Protein AF-A0A0E3PKQ1-F1 (afdb_monomer)

pLDDT: mean 83.96, std 10.12, range [45.28, 95.75]

Mean predicted aligned error: 13.72 Å

Structure (mmCIF, N/CA/C/O backbone):
data_AF-A0A0E3PKQ1-F1
#
_entry.id   AF-A0A0E3PKQ1-F1
#
loop_
_atom_site.group_PDB
_atom_site.id
_atom_site.type_symbol
_atom_site.label_atom_id
_atom_site.label_alt_id
_atom_site.label_comp_id
_atom_site.label_asym_id
_atom_site.label_entity_id
_atom_site.label_seq_id
_atom_site.pdbx_PDB_ins_code
_atom_site.Cartn_x
_atom_site.Cartn_y
_atom_site.Cartn_z
_atom_site.occupancy
_atom_site.B_iso_or_equiv
_atom_site.auth_seq_id
_atom_site.auth_comp_id
_atom_site.auth_asym_id
_atom_site.auth_atom_id
_atom_site.pdbx_PDB_model_num
ATOM 1 N N . MET A 1 1 ? 8.789 20.277 4.756 1.00 60.75 1 MET A N 1
ATOM 2 C CA . MET A 1 1 ? 9.856 19.296 4.440 1.00 60.75 1 MET A CA 1
ATOM 3 C C . MET A 1 1 ? 9.330 18.037 3.743 1.00 60.75 1 MET A C 1
ATOM 5 O O . MET A 1 1 ? 9.977 17.603 2.803 1.00 60.75 1 MET A O 1
ATOM 9 N N . GLY A 1 2 ? 8.178 17.472 4.137 1.00 78.81 2 GLY A N 1
ATOM 10 C CA . GLY A 1 2 ? 7.641 16.242 3.523 1.00 78.81 2 GLY A CA 1
ATOM 11 C C . GLY A 1 2 ? 7.350 16.327 2.016 1.00 78.81 2 GLY A C 1
ATOM 12 O O . GLY A 1 2 ? 7.741 15.433 1.276 1.00 78.81 2 GLY A O 1
ATOM 13 N N . GLU A 1 3 ? 6.752 17.421 1.538 1.00 80.38 3 GLU A N 1
ATOM 14 C CA . GLU A 1 3 ? 6.430 17.592 0.107 1.00 80.38 3 GLU A CA 1
ATOM 15 C C . GLU A 1 3 ? 7.681 17.660 -0.783 1.00 80.38 3 GLU A C 1
ATOM 17 O O . GLU A 1 3 ? 7.747 17.007 -1.821 1.00 80.38 3 GLU A O 1
ATOM 22 N N . ALA A 1 4 ? 8.716 18.386 -0.350 1.00 86.75 4 ALA A N 1
ATOM 23 C CA . ALA A 1 4 ? 9.988 18.455 -1.070 1.00 86.75 4 ALA A CA 1
ATOM 24 C C . ALA A 1 4 ? 10.700 17.091 -1.111 1.00 86.75 4 ALA A C 1
ATOM 26 O O . ALA A 1 4 ? 11.238 16.708 -2.148 1.00 86.75 4 ALA A O 1
ATOM 27 N N . MET A 1 5 ? 10.660 16.328 -0.011 1.00 90.50 5 MET A N 1
ATOM 28 C CA . MET A 1 5 ? 11.196 14.962 0.023 1.00 90.50 5 MET A CA 1
ATOM 29 C C . MET A 1 5 ? 10.429 14.020 -0.910 1.00 90.50 5 MET A C 1
ATOM 31 O O . MET A 1 5 ? 11.041 13.188 -1.577 1.00 90.50 5 MET A O 1
ATOM 35 N N . PHE A 1 6 ? 9.107 14.169 -1.000 1.00 89.62 6 PHE A N 1
ATOM 36 C CA . PHE A 1 6 ? 8.280 13.393 -1.919 1.00 89.62 6 PHE A CA 1
ATOM 37 C C . PHE A 1 6 ? 8.610 13.700 -3.386 1.00 89.62 6 PHE A C 1
ATOM 39 O O . PHE A 1 6 ? 8.854 12.780 -4.166 1.00 89.62 6 PHE A O 1
ATOM 46 N N . LEU A 1 7 ? 8.710 14.981 -3.752 1.00 90.25 7 LEU A N 1
ATOM 4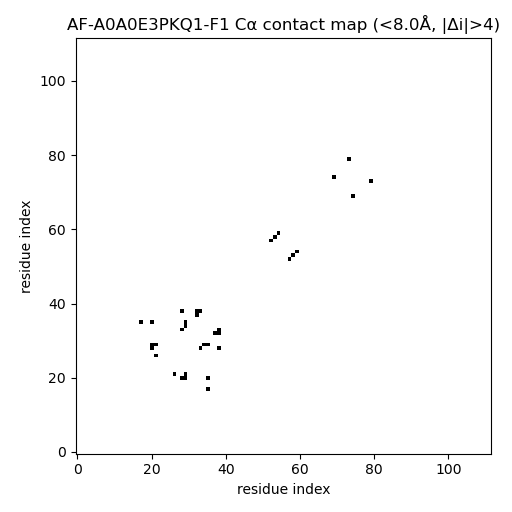7 C CA . LEU A 1 7 ? 9.114 15.391 -5.101 1.00 90.25 7 LEU A CA 1
ATOM 48 C C . LEU A 1 7 ? 10.516 14.881 -5.453 1.00 90.25 7 LEU A C 1
ATOM 50 O O . LEU A 1 7 ? 10.722 14.371 -6.553 1.00 90.25 7 LEU A O 1
ATOM 54 N N . PHE A 1 8 ? 11.461 14.955 -4.512 1.00 92.81 8 PHE A N 1
ATOM 55 C CA . PHE A 1 8 ? 12.806 14.410 -4.695 1.00 92.81 8 PHE A CA 1
ATOM 56 C C . PHE A 1 8 ? 12.792 12.887 -4.877 1.00 92.81 8 PHE A C 1
ATOM 58 O O . PHE A 1 8 ? 13.508 12.362 -5.726 1.00 92.81 8 PHE A O 1
ATOM 65 N N . SER A 1 9 ? 11.943 12.174 -4.134 1.00 91.81 9 SER A N 1
ATOM 66 C CA . SER A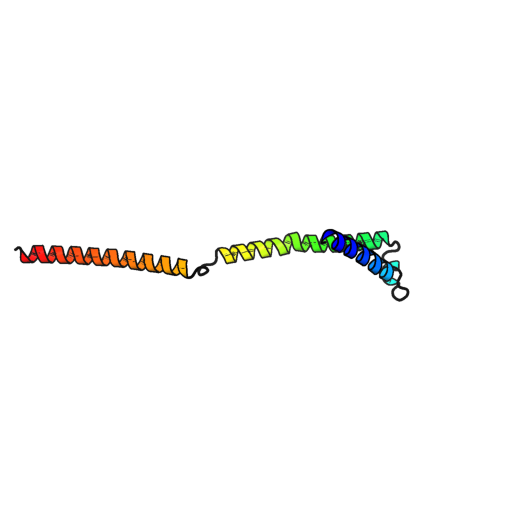 1 9 ? 11.758 10.730 -4.287 1.00 91.81 9 SER A CA 1
ATOM 67 C C . SER A 1 9 ? 11.215 10.364 -5.671 1.00 91.81 9 SER A C 1
ATOM 69 O O . SER A 1 9 ? 11.760 9.459 -6.302 1.00 91.81 9 SER A O 1
ATOM 71 N N . ILE A 1 10 ? 10.224 11.102 -6.189 1.00 91.31 10 ILE A N 1
ATOM 72 C CA . ILE A 1 10 ? 9.710 10.907 -7.556 1.00 91.31 10 ILE A CA 1
ATOM 73 C C . ILE A 1 10 ? 10.812 11.162 -8.585 1.00 91.31 10 ILE A C 1
ATOM 75 O O . ILE A 1 10 ? 11.012 10.353 -9.488 1.00 91.31 10 ILE A O 1
ATOM 79 N N . LEU A 1 11 ? 11.544 12.268 -8.450 1.00 93.00 11 LEU A N 1
ATOM 80 C CA . LEU A 1 11 ? 12.642 12.613 -9.354 1.00 93.00 11 LEU A CA 1
ATOM 81 C C . LEU A 1 11 ? 13.722 11.529 -9.370 1.00 93.00 11 LEU A C 1
ATOM 83 O O . LEU A 1 11 ? 14.141 11.087 -10.439 1.00 93.00 11 LEU A O 1
ATOM 87 N N . ASN A 1 12 ? 14.123 11.061 -8.190 1.00 93.56 12 ASN A N 1
ATOM 88 C CA . ASN A 1 12 ? 15.098 9.990 -8.043 1.00 93.56 12 ASN A CA 1
ATOM 89 C C . ASN A 1 12 ? 14.594 8.682 -8.672 1.00 93.56 12 ASN A C 1
ATOM 91 O O . ASN A 1 12 ? 15.305 8.028 -9.431 1.00 93.56 12 ASN A O 1
ATOM 95 N N . PHE A 1 13 ? 13.331 8.335 -8.435 1.00 92.25 13 PHE A N 1
ATOM 96 C CA . PHE A 1 13 ? 12.703 7.165 -9.035 1.00 92.25 13 PHE A CA 1
ATOM 97 C C . PHE A 1 13 ? 12.675 7.235 -10.569 1.00 92.25 13 PHE A C 1
ATOM 99 O O . PHE A 1 13 ? 13.031 6.264 -11.239 1.00 92.25 13 PHE A O 1
ATOM 106 N N . LEU A 1 14 ? 12.315 8.387 -11.143 1.00 93.12 14 LEU A N 1
ATOM 107 C CA . LEU A 1 14 ? 12.348 8.609 -12.593 1.00 93.12 14 LEU A CA 1
ATOM 108 C C . LEU A 1 14 ? 13.772 8.527 -13.155 1.00 93.12 14 LEU A C 1
ATOM 110 O O . LEU A 1 14 ? 13.977 8.015 -14.252 1.00 93.12 14 LEU A O 1
ATOM 114 N N . MET A 1 15 ? 14.763 9.010 -12.409 1.00 93.06 15 MET A N 1
ATOM 115 C CA . MET A 1 15 ? 16.163 8.968 -12.820 1.00 93.06 15 MET A CA 1
ATOM 116 C C . MET A 1 15 ? 16.703 7.533 -12.838 1.00 93.06 15 MET A C 1
ATOM 118 O O . MET A 1 15 ? 17.267 7.105 -13.845 1.00 93.06 15 MET A O 1
ATOM 122 N N . ILE A 1 16 ? 16.489 6.770 -11.762 1.00 91.62 16 ILE A N 1
ATOM 123 C CA . ILE A 1 16 ? 16.934 5.373 -11.662 1.00 91.62 16 ILE A CA 1
ATOM 124 C C . ILE A 1 16 ? 16.209 4.505 -12.693 1.00 91.62 16 ILE A C 1
ATOM 126 O O . ILE A 1 16 ? 16.853 3.730 -13.397 1.00 91.62 16 ILE A O 1
ATOM 130 N N . SER A 1 17 ? 14.889 4.656 -12.835 1.00 90.50 17 SER A N 1
ATOM 131 C CA . SER A 1 17 ? 14.118 3.888 -13.823 1.00 90.50 17 SER A CA 1
ATOM 132 C C . SER A 1 17 ? 14.552 4.190 -15.259 1.00 90.50 17 SER A C 1
ATOM 134 O O . SER A 1 17 ? 14.642 3.269 -16.071 1.00 90.50 17 SER A O 1
ATOM 136 N N . ARG A 1 18 ? 14.916 5.440 -15.569 1.00 89.56 18 ARG A N 1
ATOM 137 C CA . ARG A 1 18 ? 15.503 5.803 -16.864 1.00 89.56 18 ARG A CA 1
ATOM 138 C C . ARG A 1 18 ? 16.866 5.156 -17.089 1.00 89.56 18 ARG A C 1
ATOM 140 O O . ARG A 1 18 ? 17.096 4.622 -18.172 1.00 89.56 18 ARG A O 1
ATOM 147 N N . LEU A 1 19 ? 17.759 5.199 -16.101 1.00 90.31 19 LEU A N 1
ATOM 148 C CA . LEU A 1 19 ? 19.080 4.568 -16.200 1.00 90.31 19 LEU A CA 1
ATOM 149 C C . LEU A 1 19 ? 18.964 3.053 -16.384 1.00 90.31 19 LEU A C 1
ATOM 151 O O . LEU A 1 19 ? 19.619 2.499 -17.261 1.00 90.31 19 LEU A O 1
ATOM 155 N N . GLN A 1 20 ? 18.078 2.402 -15.627 1.00 88.69 20 GLN A N 1
ATOM 156 C CA . GLN A 1 20 ? 17.827 0.968 -15.753 1.00 88.69 20 GLN A CA 1
ATOM 157 C C . GLN A 1 20 ? 17.272 0.613 -17.136 1.00 88.69 20 GLN A C 1
ATOM 159 O O . GLN A 1 20 ? 17.723 -0.348 -17.750 1.00 88.69 20 GLN A O 1
ATOM 164 N N . TYR A 1 21 ? 16.327 1.404 -17.650 1.00 88.31 21 TYR A N 1
ATOM 165 C CA . TYR A 1 21 ? 15.713 1.157 -18.954 1.00 88.31 21 TYR A CA 1
ATOM 166 C C . TYR A 1 21 ? 16.717 1.248 -20.115 1.00 88.31 21 TYR A C 1
ATOM 168 O O . TYR A 1 21 ? 16.625 0.482 -21.071 1.00 88.31 21 TYR A O 1
ATOM 176 N N . TYR A 1 22 ? 17.684 2.169 -20.047 1.00 88.38 22 TYR A N 1
ATOM 177 C CA . TYR A 1 22 ? 18.723 2.326 -21.075 1.00 88.38 22 TYR A CA 1
ATOM 178 C C . TYR A 1 22 ? 20.026 1.583 -20.763 1.00 88.38 22 TYR A C 1
ATOM 180 O O . TYR A 1 22 ? 20.995 1.743 -21.503 1.00 88.38 22 TYR A O 1
ATOM 188 N N . SER A 1 23 ? 20.056 0.761 -19.712 1.00 85.88 23 SER A N 1
ATOM 189 C CA . SER A 1 23 ? 21.237 -0.019 -19.351 1.00 85.88 23 SER A CA 1
ATOM 190 C C . SER A 1 23 ? 21.681 -0.910 -20.517 1.00 85.88 23 SER A C 1
ATOM 192 O O . SER A 1 23 ? 20.875 -1.597 -21.153 1.00 85.88 23 SER A O 1
ATOM 194 N N . GLU A 1 24 ? 22.977 -0.885 -20.827 1.00 76.00 24 GLU A N 1
ATOM 195 C CA . GLU A 1 24 ? 23.558 -1.692 -21.908 1.00 76.00 24 GLU A CA 1
ATOM 196 C C . GLU A 1 24 ? 23.635 -3.180 -21.542 1.00 76.00 24 GLU A C 1
ATOM 198 O O . GLU A 1 24 ? 23.598 -4.029 -22.428 1.00 76.00 24 GLU A O 1
ATOM 203 N N . GLY A 1 25 ? 23.678 -3.497 -20.243 1.00 75.56 25 GLY A N 1
ATOM 204 C CA . GLY A 1 25 ? 23.759 -4.870 -19.739 1.00 75.56 25 GLY A CA 1
ATOM 205 C C . GLY A 1 25 ? 22.434 -5.639 -19.735 1.00 75.56 25 GLY A C 1
ATOM 206 O O . GLY A 1 25 ? 22.453 -6.853 -19.558 1.00 75.56 25 GLY A O 1
ATOM 207 N N . ASP A 1 26 ? 21.296 -4.964 -19.928 1.00 72.38 26 ASP A N 1
ATOM 208 C CA . ASP A 1 26 ? 19.971 -5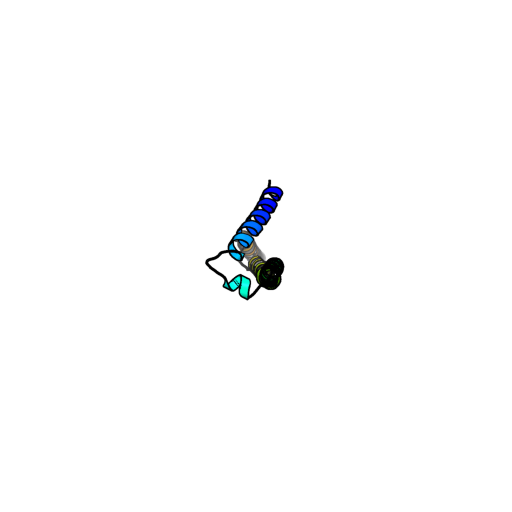.592 -19.941 1.00 72.38 26 ASP A CA 1
ATOM 209 C C . ASP A 1 26 ? 19.089 -4.980 -21.042 1.00 72.38 26 ASP A C 1
ATOM 211 O O . ASP A 1 26 ? 18.493 -3.909 -20.900 1.00 72.38 26 ASP A O 1
ATOM 215 N N . SER A 1 27 ? 19.025 -5.661 -22.188 1.00 79.50 27 SER A N 1
ATOM 216 C CA . SER A 1 27 ? 18.191 -5.262 -23.328 1.00 79.50 27 SER A CA 1
ATOM 217 C C . SER A 1 27 ? 16.760 -5.807 -23.255 1.00 79.50 27 SER A C 1
ATOM 219 O O . SER A 1 27 ? 15.920 -5.429 -24.081 1.00 79.50 27 SER A O 1
ATOM 221 N N . TYR A 1 28 ? 16.447 -6.664 -22.277 1.00 83.62 28 TYR A N 1
ATOM 222 C CA . TYR A 1 28 ? 15.159 -7.353 -22.206 1.00 83.62 28 TYR A CA 1
ATOM 223 C C . TYR A 1 28 ? 14.004 -6.362 -22.047 1.00 83.62 28 TYR A C 1
ATOM 225 O O . TYR A 1 28 ? 13.025 -6.411 -22.792 1.00 83.62 28 TYR A O 1
ATOM 233 N N . ILE A 1 29 ? 14.154 -5.388 -21.145 1.00 82.94 29 ILE A N 1
ATOM 234 C CA . ILE A 1 29 ? 13.117 -4.386 -20.863 1.00 82.94 29 ILE A CA 1
ATOM 235 C C . ILE A 1 29 ? 12.778 -3.564 -22.113 1.00 82.94 29 ILE A C 1
ATOM 237 O O . ILE A 1 29 ? 11.602 -3.336 -22.386 1.00 82.94 29 ILE A O 1
ATOM 241 N N . ARG A 1 30 ? 13.783 -3.181 -22.910 1.00 85.94 30 ARG A N 1
ATOM 242 C CA . ARG A 1 30 ? 13.590 -2.438 -24.171 1.00 85.94 30 ARG A CA 1
ATOM 243 C C . ARG A 1 30 ? 12.974 -3.286 -25.280 1.00 85.94 30 ARG A C 1
ATOM 245 O O . ARG A 1 30 ? 12.348 -2.749 -26.187 1.00 85.94 30 ARG A O 1
ATOM 252 N N . THR A 1 31 ? 13.153 -4.601 -25.207 1.00 84.94 31 THR A N 1
ATOM 253 C CA . THR A 1 31 ? 12.548 -5.544 -26.153 1.00 84.94 31 THR A CA 1
ATOM 254 C C . THR A 1 31 ? 11.055 -5.704 -25.870 1.00 84.94 31 THR A C 1
ATOM 256 O O . THR A 1 31 ? 10.247 -5.683 -26.794 1.00 84.94 31 THR A O 1
ATOM 259 N N . VAL A 1 32 ? 10.676 -5.818 -24.593 1.00 85.50 32 VAL A N 1
ATOM 260 C CA . VAL A 1 32 ? 9.271 -5.949 -24.171 1.00 85.50 32 VAL A CA 1
ATOM 261 C C . VAL A 1 32 ? 8.529 -4.613 -24.260 1.00 85.50 32 VAL A C 1
ATOM 263 O O . VAL A 1 32 ? 7.379 -4.564 -24.692 1.00 85.50 32 VAL A O 1
ATOM 266 N N . PHE A 1 33 ? 9.189 -3.518 -23.886 1.00 87.19 33 PHE A N 1
ATOM 267 C CA . PHE A 1 33 ? 8.658 -2.162 -23.952 1.00 87.19 33 PHE A CA 1
ATOM 268 C C . PHE A 1 33 ? 9.575 -1.309 -24.832 1.00 87.19 33 PHE A C 1
ATOM 270 O O . PHE A 1 33 ? 10.595 -0.842 -24.343 1.00 87.19 33 PHE A O 1
ATOM 277 N N . PRO A 1 34 ? 9.228 -1.062 -26.108 1.00 86.31 34 PRO A N 1
ATOM 278 C CA . PRO A 1 34 ? 10.084 -0.302 -27.027 1.00 86.31 34 PRO A CA 1
ATOM 279 C C . PRO A 1 34 ? 10.199 1.186 -26.672 1.00 86.31 34 PRO A C 1
ATOM 281 O O . PRO A 1 34 ? 11.193 1.842 -26.991 1.00 86.31 34 PRO A O 1
ATOM 284 N N . HIS A 1 35 ? 9.185 1.732 -25.993 1.00 89.06 35 HIS A N 1
ATOM 285 C CA . HIS A 1 35 ? 9.150 3.124 -25.556 1.00 89.06 35 HIS A CA 1
ATOM 286 C C . HIS A 1 35 ? 9.173 3.257 -24.035 1.00 89.06 35 HIS A C 1
ATOM 288 O O . HIS A 1 35 ? 8.365 2.655 -23.327 1.00 89.06 35 HIS A O 1
ATOM 294 N N . TYR A 1 36 ? 10.021 4.172 -23.555 1.00 88.06 36 TYR A N 1
ATOM 295 C CA . TYR A 1 36 ? 10.178 4.471 -22.132 1.00 88.06 36 TYR A CA 1
ATOM 296 C C . TYR A 1 36 ? 8.863 4.884 -21.458 1.00 88.06 36 TYR A C 1
ATOM 298 O O . TYR A 1 36 ? 8.597 4.484 -20.332 1.00 88.06 36 TYR A O 1
ATOM 306 N N . LEU A 1 37 ? 8.007 5.641 -22.154 1.00 88.81 37 LEU A N 1
ATOM 307 C CA . LEU A 1 37 ? 6.698 6.032 -21.621 1.00 88.81 37 LEU A CA 1
ATOM 308 C C . LEU A 1 37 ? 5.780 4.823 -21.404 1.00 88.81 37 LEU A C 1
ATOM 310 O O . LEU A 1 37 ? 5.099 4.766 -20.389 1.00 88.81 37 LEU A O 1
ATOM 314 N N . ILE A 1 38 ? 5.809 3.837 -22.306 1.00 88.94 38 ILE A N 1
ATOM 315 C CA . ILE A 1 38 ? 5.008 2.611 -22.176 1.00 88.94 38 ILE A CA 1
ATOM 316 C C . ILE A 1 38 ? 5.523 1.778 -21.002 1.00 88.94 38 ILE A C 1
ATOM 318 O O . ILE A 1 38 ? 4.725 1.290 -20.206 1.00 88.94 38 ILE A O 1
ATOM 322 N N . PHE A 1 39 ? 6.847 1.674 -20.851 1.00 90.56 39 PHE A N 1
ATOM 323 C CA . PHE A 1 39 ? 7.463 1.057 -19.678 1.00 90.56 39 PHE A CA 1
ATOM 324 C C . PHE A 1 39 ? 7.012 1.740 -18.380 1.00 90.56 39 PHE A C 1
ATOM 326 O O . PHE A 1 39 ? 6.589 1.065 -17.443 1.00 90.56 39 PHE A O 1
ATOM 333 N N . LEU A 1 40 ? 7.029 3.076 -18.345 1.00 91.62 40 LEU A N 1
ATOM 334 C CA . LEU A 1 40 ? 6.621 3.847 -17.173 1.00 91.62 40 LEU A CA 1
ATOM 335 C C . LEU A 1 40 ? 5.139 3.637 -16.835 1.00 91.62 40 LEU A C 1
ATOM 337 O O . LEU A 1 40 ? 4.791 3.440 -15.672 1.00 91.62 40 LEU A O 1
ATOM 341 N N . THR A 1 41 ? 4.268 3.640 -17.849 1.00 90.94 41 THR A N 1
ATOM 342 C CA . THR A 1 41 ? 2.838 3.361 -17.680 1.00 90.94 41 THR A CA 1
ATOM 343 C C . THR A 1 41 ? 2.610 1.937 -17.192 1.00 90.94 41 THR A C 1
ATOM 345 O O . THR A 1 41 ? 1.870 1.759 -16.231 1.00 90.94 41 THR A O 1
ATOM 348 N N . GLY A 1 42 ? 3.277 0.938 -17.777 1.00 91.31 42 GLY A N 1
ATOM 349 C CA . GLY A 1 42 ? 3.168 -0.457 -17.343 1.00 91.31 42 GLY A CA 1
ATOM 350 C C . GLY A 1 42 ? 3.601 -0.645 -15.889 1.00 91.31 42 GLY A C 1
ATOM 351 O O . GLY A 1 42 ? 2.901 -1.288 -15.105 1.00 91.31 42 GLY A O 1
ATOM 352 N N . LEU A 1 43 ? 4.703 -0.008 -15.49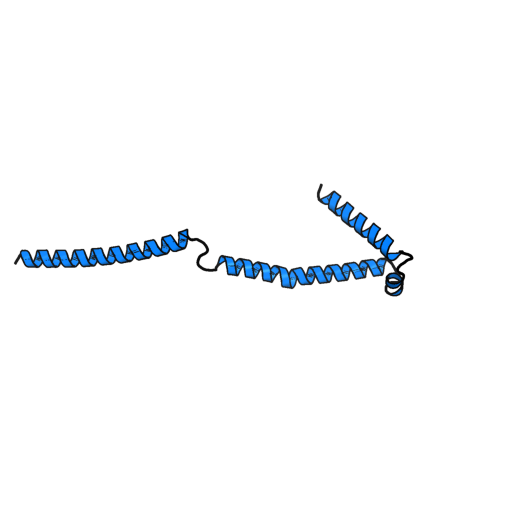4 1.00 91.12 43 LEU A N 1
ATOM 353 C CA . LEU A 1 43 ? 5.186 -0.032 -14.118 1.00 91.12 43 LEU A CA 1
ATOM 354 C C . LEU A 1 43 ? 4.210 0.670 -13.154 1.00 91.12 43 LEU A C 1
ATOM 356 O O . LEU A 1 43 ? 3.945 0.168 -12.060 1.00 91.12 43 LEU A O 1
ATOM 360 N N . GLY A 1 44 ? 3.607 1.780 -13.590 1.00 91.56 44 GLY A N 1
ATOM 361 C CA . GLY A 1 44 ? 2.528 2.459 -12.873 1.00 91.56 44 GLY A CA 1
ATOM 362 C C . GLY A 1 44 ? 1.276 1.592 -12.716 1.00 91.56 44 GLY A C 1
ATOM 363 O O . GLY A 1 44 ? 0.704 1.545 -11.630 1.00 91.56 44 GLY A O 1
ATOM 364 N N . THR A 1 45 ? 0.876 0.849 -13.751 1.00 94.00 45 THR A N 1
ATOM 365 C CA . THR A 1 45 ? -0.258 -0.085 -13.688 1.00 94.00 45 THR A CA 1
ATOM 366 C C . THR A 1 45 ? 0.001 -1.208 -12.687 1.00 94.00 45 THR A C 1
ATOM 368 O O . THR A 1 45 ? -0.878 -1.511 -11.885 1.00 94.00 45 THR A O 1
ATOM 371 N N . ILE A 1 46 ? 1.206 -1.784 -12.666 1.00 93.50 46 ILE A N 1
ATOM 372 C CA . ILE A 1 46 ? 1.581 -2.811 -11.678 1.00 93.50 46 ILE A CA 1
ATOM 373 C C . ILE A 1 46 ? 1.511 -2.238 -10.258 1.00 93.50 46 ILE A C 1
ATOM 375 O O . ILE A 1 46 ? 0.907 -2.850 -9.374 1.00 93.50 46 ILE A O 1
ATOM 379 N N . GLY A 1 47 ? 2.071 -1.043 -10.046 1.00 92.94 47 GLY A N 1
ATOM 380 C CA . GLY A 1 47 ? 1.986 -0.344 -8.763 1.00 92.94 47 GLY A CA 1
ATOM 381 C C . GLY A 1 47 ? 0.540 -0.067 -8.341 1.00 92.94 47 GLY A C 1
ATOM 382 O O . GLY A 1 47 ? 0.181 -0.282 -7.184 1.00 92.94 47 GLY A O 1
ATOM 383 N N . PHE A 1 48 ? -0.314 0.331 -9.284 1.00 94.88 48 PHE A N 1
ATOM 384 C CA . PHE A 1 48 ? -1.735 0.560 -9.038 1.00 94.88 48 PHE A CA 1
ATOM 385 C C . PHE A 1 48 ? -2.471 -0.727 -8.659 1.00 94.88 48 PHE A C 1
ATOM 387 O O . PHE A 1 48 ? -3.229 -0.723 -7.694 1.00 94.88 48 PHE A O 1
ATOM 394 N N . VAL A 1 49 ? -2.223 -1.841 -9.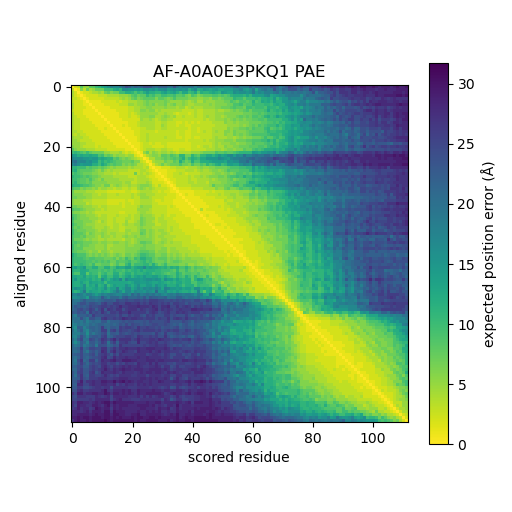353 1.00 95.75 49 VAL A N 1
ATOM 395 C CA . VAL A 1 49 ? -2.815 -3.144 -9.004 1.00 95.75 49 VAL A CA 1
ATOM 396 C C . VAL A 1 49 ? -2.357 -3.592 -7.616 1.00 95.75 49 VAL A C 1
ATOM 398 O O . VAL A 1 49 ? -3.177 -4.053 -6.825 1.00 95.75 49 VAL A O 1
ATOM 401 N N . ALA A 1 50 ? -1.079 -3.408 -7.275 1.00 93.06 50 ALA A N 1
ATOM 402 C CA . ALA A 1 50 ? -0.575 -3.708 -5.936 1.00 93.06 50 ALA A CA 1
ATOM 403 C C . ALA A 1 50 ? -1.271 -2.851 -4.863 1.00 93.06 50 ALA A C 1
ATOM 405 O O . ALA A 1 50 ? -1.746 -3.383 -3.858 1.00 93.06 50 ALA A O 1
ATOM 406 N N . MET A 1 51 ? -1.399 -1.541 -5.099 1.00 93.56 51 MET A N 1
ATOM 407 C CA . MET A 1 51 ? -2.131 -0.636 -4.210 1.00 93.56 51 MET A CA 1
ATOM 408 C C . MET A 1 51 ? -3.600 -1.051 -4.071 1.00 93.56 51 MET A C 1
ATOM 410 O O . MET A 1 51 ? -4.115 -1.111 -2.957 1.00 93.56 51 MET A O 1
ATOM 414 N N . TRP A 1 52 ? -4.260 -1.379 -5.182 1.00 93.75 52 TRP A N 1
ATOM 415 C CA . TRP A 1 52 ? -5.644 -1.843 -5.212 1.00 93.75 52 TRP A CA 1
ATOM 416 C C . TRP A 1 52 ? -5.826 -3.113 -4.381 1.00 93.75 52 TRP A C 1
ATOM 418 O O . TRP A 1 52 ? -6.717 -3.174 -3.540 1.00 93.75 52 TRP A O 1
ATOM 428 N N . MET A 1 53 ? -4.944 -4.102 -4.545 1.00 92.94 53 MET A N 1
ATOM 429 C CA . MET A 1 53 ? -4.969 -5.342 -3.762 1.00 92.94 53 MET A CA 1
ATOM 430 C C . MET A 1 53 ? -4.808 -5.074 -2.263 1.00 92.94 53 MET A C 1
ATOM 432 O O . MET A 1 53 ? -5.542 -5.631 -1.444 1.00 92.94 53 MET A O 1
ATOM 436 N N . VAL A 1 54 ? -3.884 -4.188 -1.884 1.00 91.12 54 VAL A N 1
ATOM 437 C CA . VAL A 1 54 ? -3.709 -3.785 -0.482 1.00 91.12 54 VAL A CA 1
ATOM 438 C C . VAL A 1 54 ? -4.965 -3.088 0.041 1.00 91.12 54 VAL A C 1
ATOM 440 O O . VAL A 1 54 ? -5.424 -3.389 1.143 1.00 91.12 54 VAL A O 1
ATOM 443 N N . TYR A 1 55 ? -5.549 -2.193 -0.748 1.00 91.06 55 TYR A N 1
ATOM 444 C CA . TYR A 1 55 ? -6.729 -1.440 -0.347 1.00 91.06 55 TYR A CA 1
ATOM 445 C C . TYR A 1 55 ? -7.968 -2.328 -0.193 1.00 91.06 55 TYR A C 1
ATOM 447 O O . TYR A 1 55 ? -8.679 -2.220 0.801 1.00 91.06 55 TYR A O 1
ATOM 455 N N . VAL A 1 56 ? -8.203 -3.238 -1.139 1.00 92.88 56 VAL A N 1
ATOM 456 C CA . VAL A 1 56 ? -9.400 -4.089 -1.175 1.00 92.88 56 VAL A CA 1
ATOM 457 C C . VAL A 1 56 ? -9.308 -5.278 -0.222 1.00 92.88 56 VAL A C 1
ATOM 459 O O . VAL A 1 56 ? -10.328 -5.680 0.328 1.00 92.88 56 VAL A O 1
ATOM 462 N N . TYR A 1 57 ? -8.122 -5.847 0.003 1.00 89.88 57 TYR A N 1
ATOM 463 C CA . TYR A 1 57 ? -7.995 -7.072 0.803 1.00 89.88 57 TYR A CA 1
ATOM 464 C C . TYR A 1 57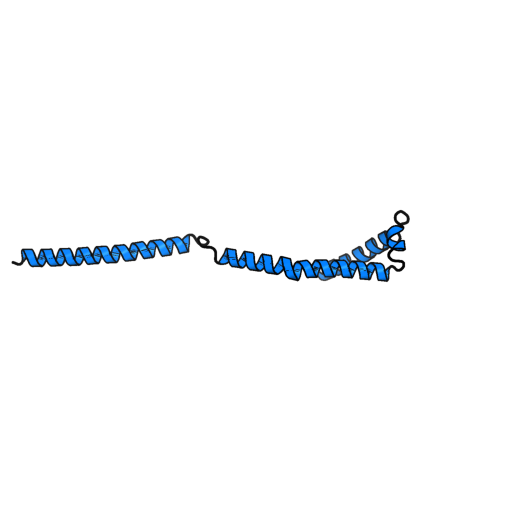 ? -7.269 -6.854 2.132 1.00 89.88 57 TYR A C 1
ATOM 466 O O . TYR A 1 57 ? -7.712 -7.335 3.178 1.00 89.88 57 TYR A O 1
ATOM 474 N N . VAL A 1 58 ? -6.152 -6.125 2.128 1.00 87.88 58 VAL A N 1
ATOM 475 C CA . VAL A 1 58 ? -5.294 -5.999 3.318 1.00 87.88 58 VAL A CA 1
ATOM 476 C C . VAL A 1 58 ? -5.858 -4.991 4.320 1.00 87.88 58 VAL A C 1
ATOM 478 O O . VAL A 1 58 ? -5.880 -5.264 5.517 1.00 87.88 58 VAL A O 1
ATOM 481 N N . LEU A 1 59 ? -6.337 -3.832 3.870 1.00 86.25 59 LEU A N 1
ATOM 482 C CA . LEU A 1 59 ? -6.919 -2.836 4.775 1.00 86.25 59 LEU A CA 1
ATOM 483 C C . LEU A 1 59 ? -8.185 -3.334 5.490 1.00 86.25 59 LEU A C 1
ATOM 485 O O . LEU A 1 59 ? -8.201 -3.285 6.723 1.00 86.25 59 LEU A O 1
ATOM 489 N N . PRO A 1 60 ? -9.212 -3.858 4.795 1.00 86.56 60 PRO A N 1
ATOM 490 C CA . PRO A 1 60 ? -10.417 -4.323 5.474 1.00 86.56 60 PRO A CA 1
ATOM 491 C C . PRO A 1 60 ? -10.153 -5.536 6.367 1.00 86.56 60 PRO A C 1
ATOM 493 O O . PRO A 1 60 ? -10.744 -5.623 7.442 1.00 86.56 60 PRO A O 1
ATOM 496 N N . SER A 1 61 ? -9.223 -6.432 6.009 1.00 83.44 61 SER A N 1
ATOM 497 C CA . SER A 1 61 ? -8.840 -7.532 6.910 1.00 83.44 61 SER A CA 1
ATOM 498 C C . SER A 1 61 ? -8.191 -7.025 8.200 1.00 83.44 61 SER A C 1
ATOM 500 O O . SER A 1 61 ? -8.562 -7.477 9.283 1.00 83.44 61 SER A O 1
ATOM 502 N N . LYS A 1 62 ? -7.294 -6.032 8.126 1.00 83.56 62 LYS A N 1
ATOM 503 C CA . LYS A 1 62 ? -6.712 -5.413 9.329 1.00 83.56 62 LYS A CA 1
ATOM 504 C C . LYS A 1 62 ? -7.747 -4.672 10.172 1.00 83.56 62 LYS A C 1
ATOM 506 O O . LYS A 1 62 ? -7.701 -4.755 11.398 1.00 83.56 62 LYS A O 1
ATOM 511 N N . GLN A 1 63 ? -8.676 -3.962 9.538 1.00 83.06 63 GLN A N 1
ATOM 512 C CA . GLN A 1 63 ? -9.749 -3.256 10.241 1.00 83.06 63 GLN A CA 1
ATOM 513 C C . GLN A 1 63 ? -10.682 -4.232 10.959 1.00 83.06 63 GLN A C 1
ATOM 515 O O . GLN A 1 63 ? -10.949 -4.048 12.145 1.00 83.06 63 GLN A O 1
ATOM 520 N N . ARG A 1 64 ? -11.102 -5.307 10.283 1.00 81.38 64 ARG A N 1
ATOM 521 C CA . ARG A 1 64 ? -11.930 -6.361 10.875 1.00 81.38 64 ARG A CA 1
ATOM 522 C C . ARG A 1 64 ? -11.221 -7.056 12.037 1.00 81.38 64 ARG A C 1
ATOM 524 O O . ARG A 1 64 ? -11.805 -7.187 13.102 1.00 81.38 64 ARG A O 1
ATOM 531 N N . PHE A 1 65 ? -9.942 -7.399 11.885 1.00 77.50 65 PHE A N 1
ATOM 532 C CA . PHE A 1 65 ? -9.142 -7.978 12.967 1.00 77.50 65 PHE A CA 1
ATOM 533 C C . PHE A 1 65 ? -9.000 -7.033 14.172 1.00 77.50 65 PHE A C 1
ATOM 535 O O . PHE A 1 65 ? -9.014 -7.475 15.318 1.00 77.50 65 PHE A O 1
ATOM 542 N N . SER A 1 66 ? -8.867 -5.725 13.941 1.00 78.69 66 SER A N 1
ATOM 543 C CA . SER A 1 66 ? -8.838 -4.733 15.023 1.00 78.69 66 SER A CA 1
ATOM 544 C C . SER A 1 66 ? -10.182 -4.650 15.756 1.00 78.69 66 SER A C 1
ATOM 546 O O . SER A 1 66 ? -10.207 -4.610 16.984 1.00 78.69 66 SER A O 1
ATOM 548 N N . GLN A 1 67 ? -11.297 -4.688 15.018 1.00 79.12 67 GLN A N 1
ATOM 549 C CA . GLN A 1 67 ? -12.650 -4.694 15.586 1.00 79.12 67 GLN A CA 1
ATOM 550 C C . GLN A 1 67 ? -12.935 -5.975 16.376 1.00 79.12 67 GLN A C 1
ATOM 552 O O . GLN A 1 67 ? -13.398 -5.903 17.510 1.00 79.12 67 GLN A O 1
ATOM 557 N N . GLU A 1 68 ? -12.593 -7.141 15.828 1.00 76.62 68 GLU A N 1
ATOM 558 C CA . GLU A 1 68 ? -12.742 -8.429 16.515 1.00 76.62 68 GLU A CA 1
ATOM 559 C C . GLU A 1 68 ? -11.899 -8.477 17.791 1.00 76.62 68 GLU A C 1
ATOM 561 O O . GLU A 1 68 ? -12.362 -8.952 18.823 1.00 76.62 68 GLU A O 1
ATOM 566 N N . GLN A 1 69 ? -10.687 -7.919 17.771 1.00 67.69 69 GLN A N 1
ATOM 567 C CA . GLN A 1 69 ? -9.902 -7.793 18.994 1.00 67.69 69 GLN A CA 1
ATOM 568 C C . GLN A 1 69 ? -10.463 -6.753 19.969 1.00 67.69 69 GLN A C 1
ATOM 570 O O . GLN A 1 69 ? -10.230 -6.892 21.165 1.00 67.69 69 GLN A O 1
ATOM 575 N N . ALA A 1 70 ? -11.151 -5.710 19.499 1.00 67.19 70 ALA A N 1
ATOM 576 C CA . ALA A 1 70 ? -11.754 -4.698 20.365 1.00 67.19 70 ALA A CA 1
ATOM 577 C C . ALA A 1 70 ? -12.956 -5.235 21.155 1.00 67.19 70 ALA A C 1
ATOM 579 O O . ALA A 1 70 ? -13.180 -4.774 22.269 1.00 67.19 70 ALA A O 1
ATOM 580 N N . VAL A 1 71 ? -13.682 -6.208 20.599 1.00 64.38 71 VAL A N 1
ATOM 581 C CA . VAL A 1 71 ? -14.867 -6.837 21.216 1.00 64.38 71 VAL A CA 1
ATOM 582 C C . VAL A 1 71 ? -14.520 -8.158 21.923 1.00 64.38 71 VAL A C 1
ATOM 584 O O . VAL A 1 71 ? -15.375 -8.772 22.546 1.00 64.38 71 VAL A O 1
ATOM 587 N N . LYS A 1 72 ? -13.267 -8.620 21.851 1.00 63.69 72 LYS A N 1
ATOM 588 C CA . LYS A 1 72 ? -12.853 -9.865 22.502 1.00 63.69 72 LYS A CA 1
ATOM 589 C C . LYS A 1 72 ? -12.873 -9.708 24.029 1.00 63.69 72 LYS A C 1
ATOM 591 O O . LYS A 1 72 ? -12.210 -8.814 24.561 1.00 63.69 72 LYS A O 1
ATOM 596 N N . ASP A 1 73 ? -13.598 -10.603 24.697 1.00 58.75 73 ASP A N 1
ATOM 597 C CA . ASP A 1 73 ? -13.687 -10.684 26.160 1.00 58.75 73 ASP A CA 1
ATOM 598 C C . ASP A 1 73 ? -12.292 -10.786 26.816 1.00 58.75 73 ASP A C 1
ATOM 600 O O . ASP A 1 73 ? -11.354 -11.318 26.211 1.00 58.75 73 ASP A O 1
ATOM 604 N N . ASN A 1 74 ? -12.162 -10.282 28.053 1.00 60.41 74 ASN A N 1
ATOM 605 C CA . ASN A 1 74 ? -10.924 -10.129 28.848 1.00 60.41 74 ASN A CA 1
ATOM 606 C C . ASN A 1 74 ? -9.959 -8.988 28.460 1.00 60.41 74 ASN A C 1
ATOM 608 O O . ASN A 1 74 ? -8.777 -9.020 28.816 1.00 60.41 74 ASN A O 1
ATOM 612 N N . ARG A 1 75 ? -10.394 -7.949 27.732 1.00 61.28 75 ARG A N 1
ATOM 613 C CA . ARG A 1 75 ? -9.485 -6.833 27.375 1.00 61.28 75 ARG A CA 1
ATOM 614 C C . ARG A 1 75 ? -9.242 -5.822 28.491 1.00 61.28 75 ARG A C 1
ATOM 616 O O . ARG A 1 75 ? -8.242 -5.107 28.452 1.00 61.28 75 ARG A O 1
ATOM 623 N N . SER A 1 76 ? -10.159 -5.722 29.447 1.00 64.62 76 SER A N 1
ATOM 624 C CA . SER A 1 76 ? -10.069 -4.759 30.537 1.00 64.62 76 SER A CA 1
ATOM 625 C C . SER A 1 76 ? -10.207 -5.521 31.862 1.00 64.62 76 SER A C 1
ATOM 627 O O . SER A 1 76 ? -11.327 -5.781 32.304 1.00 64.62 76 SER A O 1
ATOM 629 N N . PRO A 1 77 ? -9.073 -5.846 32.517 1.00 67.88 77 PRO A N 1
ATOM 630 C CA . PRO A 1 77 ? -9.063 -6.549 33.801 1.00 67.88 77 PRO A CA 1
ATOM 631 C C . PRO A 1 77 ? -9.919 -5.847 34.860 1.00 67.88 77 PRO A C 1
ATOM 633 O O . PRO A 1 77 ? -10.428 -6.468 35.784 1.00 67.88 77 PRO A O 1
ATOM 636 N N . THR A 1 78 ? -10.079 -4.528 34.727 1.00 74.31 78 THR A N 1
ATOM 637 C CA . THR A 1 78 ? -10.917 -3.700 35.593 1.00 74.31 78 THR A CA 1
ATOM 638 C C . THR A 1 78 ? -12.411 -3.921 35.356 1.00 74.31 78 THR A C 1
ATOM 640 O O . THR A 1 78 ? -13.159 -3.962 36.322 1.00 74.31 78 THR A O 1
ATOM 643 N N . TYR A 1 79 ? -12.857 -4.077 34.106 1.00 74.31 79 TYR A N 1
ATOM 644 C CA . TYR A 1 79 ? -14.262 -4.374 33.789 1.00 74.31 79 TYR A CA 1
ATOM 645 C C . TYR A 1 79 ? -14.661 -5.754 34.308 1.00 74.31 79 TYR A C 1
ATOM 647 O O . TYR A 1 79 ? -15.690 -5.866 34.968 1.00 74.31 79 TYR A O 1
ATOM 655 N N . ASP A 1 80 ? -13.808 -6.760 34.107 1.00 80.00 80 ASP A N 1
ATOM 656 C CA . ASP A 1 80 ? -14.065 -8.120 34.594 1.00 80.00 80 ASP A CA 1
ATOM 657 C C . ASP A 1 80 ? -14.132 -8.143 36.129 1.00 80.00 80 ASP A C 1
ATOM 659 O O . ASP A 1 80 ? -15.082 -8.670 36.703 1.00 80.00 80 ASP A O 1
ATOM 663 N N . ARG A 1 81 ? -13.209 -7.433 36.798 1.00 79.75 81 ARG A N 1
ATOM 664 C CA . ARG A 1 81 ? -13.244 -7.197 38.253 1.00 79.75 81 ARG A CA 1
ATOM 665 C C . ARG A 1 81 ? -14.521 -6.496 38.717 1.00 79.75 81 ARG A C 1
ATOM 667 O O . ARG A 1 81 ? -15.044 -6.829 39.771 1.00 79.75 81 ARG A O 1
ATOM 674 N N . ILE A 1 82 ? -15.016 -5.504 37.977 1.00 83.62 82 ILE A N 1
ATOM 675 C CA . ILE A 1 82 ? -16.260 -4.797 38.329 1.00 83.62 82 ILE A CA 1
ATOM 676 C C . ILE A 1 82 ? -17.465 -5.735 38.209 1.00 83.62 82 ILE A C 1
ATOM 678 O O . ILE A 1 82 ? -18.382 -5.658 39.025 1.00 83.62 82 ILE A O 1
ATOM 682 N N . LEU A 1 83 ? -17.476 -6.604 37.201 1.00 83.69 83 LEU A N 1
ATOM 683 C CA . LEU A 1 83 ? -18.542 -7.578 36.981 1.00 83.69 83 LEU A CA 1
ATOM 684 C C . LEU A 1 83 ? -18.554 -8.642 38.087 1.00 83.69 83 LEU A C 1
ATOM 686 O O . LEU A 1 83 ? -19.615 -8.950 38.624 1.00 83.69 83 LEU A O 1
ATOM 690 N N . GLU A 1 84 ? -17.373 -9.119 38.482 1.00 86.88 84 GLU A N 1
ATOM 691 C CA . GLU A 1 84 ? -17.172 -10.039 39.608 1.00 86.88 84 GLU A CA 1
ATOM 692 C C . GLU A 1 84 ? -17.634 -9.415 40.935 1.00 86.88 84 GLU A C 1
ATOM 694 O O . GLU A 1 84 ? -18.475 -9.984 41.626 1.00 86.88 84 GLU A O 1
ATOM 699 N N . VAL A 1 85 ? -17.212 -8.179 41.230 1.00 88.19 85 VAL A N 1
ATOM 700 C CA . VAL A 1 85 ? -17.652 -7.442 42.429 1.00 88.19 85 VAL A CA 1
ATOM 701 C C . VAL A 1 85 ? -19.167 -7.216 42.439 1.00 88.19 85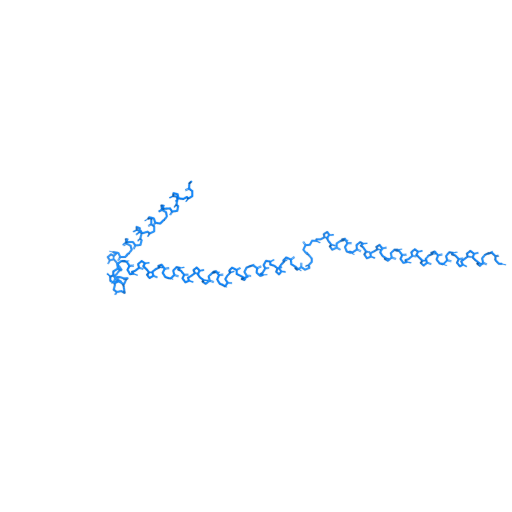 VAL A C 1
ATOM 703 O O . VAL A 1 85 ? -19.794 -7.277 43.495 1.00 88.19 85 VAL A O 1
ATOM 706 N N . GLN A 1 86 ? -19.795 -6.960 41.287 1.00 88.31 86 GLN A N 1
ATOM 707 C CA . GLN A 1 86 ? -21.255 -6.838 41.224 1.00 88.31 86 GLN A CA 1
ATOM 708 C C . GLN A 1 86 ? -21.971 -8.155 41.534 1.00 88.31 86 GLN A C 1
ATOM 710 O O . GLN A 1 86 ? -23.007 -8.127 42.202 1.00 88.31 86 GLN A O 1
ATOM 715 N N . TYR A 1 87 ? -21.422 -9.286 41.091 1.00 92.00 87 TYR A N 1
ATOM 716 C CA . TYR A 1 87 ? -21.936 -10.606 41.449 1.00 92.00 87 TYR A CA 1
ATOM 717 C C . TYR A 1 87 ? -21.813 -10.868 42.952 1.00 92.00 87 TYR A C 1
ATOM 719 O O . TYR A 1 87 ? -22.811 -11.207 43.589 1.00 92.00 87 TYR A O 1
ATOM 727 N N . GLU A 1 88 ? -20.641 -10.612 43.537 1.00 90.44 88 GLU A N 1
ATOM 728 C CA . GLU A 1 88 ? -20.420 -10.771 44.981 1.00 90.44 88 GLU A CA 1
ATOM 729 C C . GLU A 1 88 ? -21.375 -9.889 45.808 1.00 90.44 88 GLU A C 1
ATOM 731 O O . GLU A 1 88 ? -21.959 -10.336 46.796 1.00 90.44 88 GLU A O 1
ATOM 736 N N . LEU A 1 89 ? -21.610 -8.640 45.386 1.00 90.31 89 LEU A N 1
ATOM 737 C CA . LEU A 1 89 ? -22.548 -7.732 46.059 1.00 90.31 89 LEU A CA 1
ATOM 738 C C . LEU A 1 89 ? -24.008 -8.199 45.973 1.00 90.31 89 LEU A C 1
ATOM 740 O O . LEU A 1 89 ? -24.783 -7.968 46.909 1.00 90.31 89 LEU A O 1
ATOM 744 N N . ALA A 1 90 ? -24.403 -8.819 44.860 1.00 91.94 90 ALA A N 1
ATOM 745 C CA . ALA A 1 90 ? -25.740 -9.383 44.703 1.00 91.94 90 ALA A CA 1
ATOM 746 C C . ALA A 1 90 ? -25.945 -10.582 45.641 1.00 91.94 90 ALA A C 1
ATOM 748 O O . ALA A 1 90 ? -26.962 -10.650 46.335 1.00 91.94 90 ALA A O 1
ATOM 749 N N . GLU A 1 91 ? -24.947 -11.458 45.739 1.00 90.69 91 GLU A N 1
ATOM 750 C CA . GLU A 1 91 ? -24.966 -12.624 46.626 1.00 90.69 91 GLU A CA 1
ATOM 751 C C . GLU A 1 91 ? -24.974 -12.211 48.108 1.00 90.69 91 GLU A C 1
ATOM 753 O O . GLU A 1 91 ? -25.770 -12.714 48.905 1.00 90.69 91 GLU A O 1
ATOM 758 N N . MET A 1 92 ? -24.187 -11.194 48.485 1.00 88.12 92 MET A N 1
ATOM 759 C CA . MET A 1 92 ? -24.236 -10.614 49.834 1.00 88.12 92 MET A CA 1
ATOM 760 C C . MET A 1 92 ? -25.614 -10.035 50.176 1.00 88.12 92 MET A C 1
ATOM 762 O O . MET A 1 92 ? -26.069 -10.162 51.316 1.00 88.12 92 MET A O 1
ATOM 766 N N . ARG A 1 93 ? -26.305 -9.412 49.212 1.00 89.69 93 ARG A N 1
ATOM 767 C CA . ARG A 1 93 ? -27.675 -8.913 49.414 1.00 89.69 93 ARG A CA 1
ATOM 768 C C . ARG A 1 93 ? -28.667 -10.041 49.670 1.00 89.69 93 ARG A C 1
ATOM 770 O O . ARG A 1 93 ? -29.529 -9.867 50.530 1.00 89.69 93 ARG A O 1
ATOM 777 N N . GLU A 1 94 ? -28.559 -11.161 48.962 1.00 91.81 94 GLU A N 1
ATOM 778 C CA . GLU A 1 94 ? -29.395 -12.336 49.233 1.00 91.81 94 GLU A CA 1
ATOM 779 C C . GLU A 1 94 ? -29.110 -12.923 50.614 1.00 91.81 94 GLU A C 1
ATOM 781 O O . GLU A 1 94 ? -30.046 -13.101 51.394 1.00 91.81 94 GLU A O 1
ATOM 786 N N . MET A 1 95 ? -27.838 -13.115 50.974 1.00 89.50 95 MET A N 1
ATOM 787 C CA . MET A 1 95 ? -27.467 -13.637 52.294 1.00 89.50 95 MET A CA 1
ATOM 788 C C . MET A 1 95 ? -27.976 -12.756 53.441 1.00 89.50 95 MET A C 1
ATOM 790 O O . MET A 1 95 ? -28.482 -13.275 54.435 1.00 89.50 95 MET A O 1
ATOM 794 N N . ILE A 1 96 ? -27.890 -11.425 53.314 1.00 90.50 96 ILE A N 1
ATOM 795 C CA . ILE A 1 96 ? -28.439 -10.489 54.312 1.00 90.50 96 ILE A CA 1
ATOM 796 C C . ILE A 1 96 ? -29.955 -10.640 54.422 1.00 90.50 96 ILE A C 1
ATOM 798 O O . ILE A 1 96 ? -30.499 -10.589 55.526 1.00 90.50 96 ILE A O 1
ATOM 802 N N . LYS A 1 97 ? -30.643 -10.834 53.296 1.00 90.94 97 LYS A N 1
ATOM 803 C CA . LYS A 1 97 ? -32.094 -11.011 53.272 1.00 90.94 97 LYS A CA 1
ATOM 804 C C . LYS A 1 97 ? -32.504 -12.311 53.968 1.00 90.94 97 LYS A C 1
ATOM 806 O O . LYS A 1 97 ? -33.398 -12.285 54.810 1.00 90.94 97 LYS A O 1
ATOM 811 N N . GLU A 1 98 ? -31.793 -13.408 53.711 1.00 89.94 98 GLU A N 1
ATOM 812 C CA . GLU A 1 98 ? -32.003 -14.676 54.421 1.00 89.94 98 GLU A CA 1
ATOM 813 C C . GLU A 1 98 ? -31.705 -14.571 55.921 1.00 89.94 98 GLU A C 1
ATOM 815 O O . GLU A 1 98 ? -32.432 -15.131 56.744 1.00 89.94 98 GLU A O 1
ATOM 820 N N . LEU A 1 9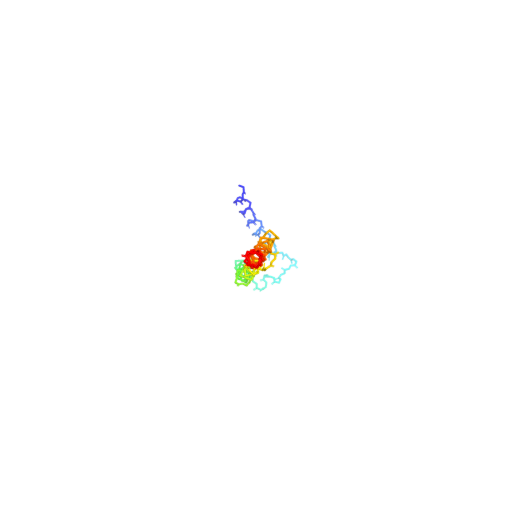9 ? -30.633 -13.867 56.299 1.00 86.88 99 LEU A N 1
ATOM 821 C CA . LEU A 1 99 ? -30.300 -13.621 57.702 1.00 86.88 99 LEU A CA 1
ATOM 822 C C . LEU A 1 99 ? -31.376 -12.784 58.392 1.00 86.88 99 LEU A C 1
ATOM 824 O O . LEU A 1 99 ? -31.775 -13.127 59.502 1.00 86.88 99 LEU A O 1
ATOM 828 N N . SER A 1 100 ? -31.875 -11.739 57.730 1.00 87.69 100 SER A N 1
ATOM 829 C CA . SER A 1 100 ? -32.974 -10.913 58.234 1.00 87.69 100 SER A CA 1
ATOM 830 C C . SER A 1 100 ? -34.219 -11.761 58.489 1.00 87.69 100 SER A C 1
ATOM 832 O O . SER A 1 100 ? -34.748 -11.733 59.596 1.00 87.69 100 SER A O 1
ATOM 834 N N . GLU A 1 101 ? -34.632 -12.588 57.523 1.00 87.94 101 GLU A N 1
ATOM 835 C CA . GLU A 1 101 ? -35.787 -13.483 57.687 1.00 87.94 101 GLU A CA 1
ATOM 836 C C . GLU A 1 101 ? -35.585 -14.513 58.808 1.00 87.94 101 GLU A C 1
ATOM 838 O O . GLU A 1 101 ? -36.528 -14.853 59.528 1.00 87.94 101 GLU A O 1
ATOM 843 N N . LYS A 1 102 ? -34.364 -15.038 58.977 1.00 87.12 102 LYS A N 1
ATOM 844 C CA . LYS A 1 102 ? -34.050 -15.961 60.078 1.00 87.12 102 LYS A CA 1
ATOM 845 C C . LYS A 1 102 ? -34.127 -15.262 61.434 1.00 87.12 102 LYS A C 1
ATOM 847 O O . LYS A 1 102 ? -34.688 -15.840 62.360 1.00 87.12 102 LYS A O 1
ATOM 852 N N . VAL A 1 103 ? -33.597 -14.046 61.559 1.00 87.38 103 VAL A N 1
ATOM 853 C CA . VAL A 1 103 ? -33.635 -13.263 62.807 1.00 87.38 103 VAL A CA 1
ATOM 854 C C . VAL A 1 103 ? -35.070 -12.901 63.189 1.00 87.38 103 VAL A C 1
ATOM 856 O O . VAL A 1 103 ? -35.436 -13.055 64.352 1.00 87.38 103 VAL A O 1
ATOM 859 N N . GLU A 1 104 ? -35.898 -12.504 62.222 1.00 83.50 104 GLU A N 1
ATOM 860 C CA . GLU A 1 104 ? -37.320 -12.205 62.442 1.00 83.50 104 GLU A CA 1
ATOM 861 C C . GLU A 1 104 ? -38.075 -13.431 62.977 1.00 83.50 104 GLU A C 1
ATOM 863 O O . GLU A 1 104 ? -38.758 -13.351 63.999 1.00 83.50 104 GLU A O 1
ATOM 868 N N . LYS A 1 105 ? -37.849 -14.606 62.373 1.00 81.62 105 LYS A N 1
ATOM 869 C CA . LYS A 1 105 ? -38.424 -15.880 62.843 1.00 81.62 105 LYS A CA 1
ATOM 870 C C . LYS A 1 105 ? -37.940 -16.288 64.235 1.00 81.62 105 LYS A C 1
ATOM 872 O O . LYS A 1 105 ? -38.682 -16.938 64.969 1.00 81.62 105 LYS A O 1
ATOM 877 N N . PHE A 1 106 ? -36.698 -15.964 64.597 1.00 80.44 106 PHE A N 1
ATOM 878 C CA . PHE A 1 106 ? -36.173 -16.225 65.940 1.00 80.44 106 PHE A CA 1
ATOM 879 C C . PHE A 1 106 ? -36.842 -15.325 66.986 1.00 80.44 106 PHE A C 1
ATOM 881 O O . PHE A 1 106 ? -37.297 -15.836 68.008 1.00 80.44 106 PHE A O 1
ATOM 888 N N . TRP A 1 107 ? -36.988 -14.028 66.701 1.00 72.75 107 TRP A N 1
ATOM 889 C CA . TRP A 1 107 ? -37.675 -13.077 67.583 1.00 72.75 107 TRP A CA 1
ATOM 890 C C . TRP A 1 107 ? -39.165 -13.399 67.770 1.00 72.75 107 TRP A C 1
ATOM 892 O O . TRP A 1 107 ? -39.670 -13.343 68.891 1.00 72.75 107 TRP A O 1
ATOM 902 N N . GLU A 1 108 ? -39.868 -13.819 66.713 1.00 70.31 108 GLU A N 1
ATOM 903 C CA . GLU A 1 108 ? -41.262 -14.284 66.821 1.00 70.31 108 GLU A CA 1
ATOM 904 C C . GLU A 1 108 ? -41.413 -15.540 67.691 1.00 70.31 108 GLU A C 1
ATOM 906 O O . GLU A 1 108 ? -42.452 -15.743 68.322 1.00 70.31 108 GLU A O 1
ATOM 911 N N . LYS A 1 109 ? -40.387 -16.396 67.729 1.00 69.06 109 LYS A N 1
ATOM 912 C CA . LYS A 1 109 ? -40.404 -17.644 68.500 1.00 69.06 109 LYS A CA 1
ATOM 913 C C . LYS A 1 109 ? -40.082 -17.432 69.980 1.00 69.06 109 LYS A C 1
ATOM 915 O O . LYS A 1 109 ? -40.543 -18.219 70.796 1.00 69.06 109 LYS A O 1
ATOM 920 N N . GLU A 1 110 ? -39.306 -16.404 70.314 1.00 62.91 110 GLU A N 1
ATOM 921 C CA . GLU A 1 110 ? -38.925 -16.056 71.692 1.00 62.91 110 GLU A CA 1
ATOM 922 C C . GLU A 1 110 ? -39.977 -15.167 72.390 1.00 62.91 110 GLU A C 1
ATOM 924 O O . GLU A 1 110 ? -40.059 -15.140 73.613 1.00 62.91 110 GLU A O 1
ATOM 929 N N . SER A 1 111 ? -40.839 -14.490 71.618 1.00 53.59 111 SER A N 1
ATOM 930 C CA . SER A 1 111 ? -41.976 -13.697 72.118 1.00 53.59 111 SER A CA 1
ATOM 931 C C . SER A 1 111 ? -43.252 -14.520 72.415 1.00 53.59 111 SER A C 1
ATOM 933 O O . SER A 1 111 ? -44.286 -13.930 72.752 1.00 53.59 111 SER A O 1
ATOM 935 N N . ARG A 1 112 ? -43.217 -15.849 72.266 1.00 45.28 112 ARG A N 1
ATOM 936 C CA . ARG A 1 112 ? -44.325 -16.784 72.544 1.00 45.28 112 ARG A CA 1
ATO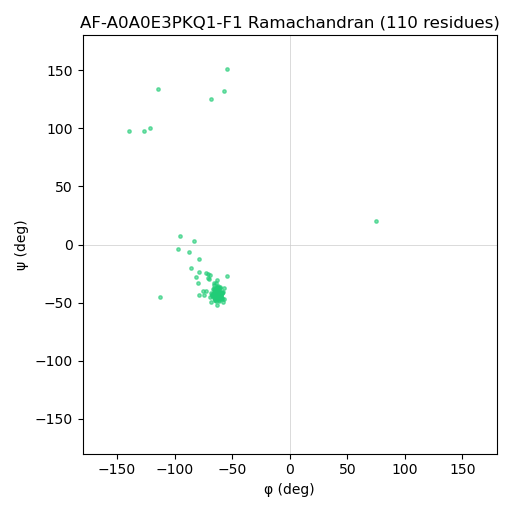M 937 C C . ARG A 1 112 ? -44.005 -17.673 73.735 1.00 45.28 112 ARG A C 1
ATOM 939 O O . ARG A 1 112 ? -44.948 -17.921 74.516 1.00 45.28 112 ARG A O 1
#

Solvent-accessible surface area (backbone atoms only — not comparable to full-atom values): 6330 Å² total; per-residue (Å²): 113,67,67,63,52,49,54,49,49,52,52,50,50,54,50,52,53,49,53,56,55,67,33,86,93,46,61,62,62,40,68,79,31,80,42,72,67,58,43,51,50,52,52,48,50,54,52,47,51,52,51,47,49,41,56,70,51,50,48,53,51,53,51,50,53,51,50,55,60,71,69,40,84,86,80,48,72,65,57,54,50,52,52,52,52,52,50,53,53,52,52,51,51,51,52,52,51,55,50,49,55,51,50,52,55,50,54,62,61,72,78,106

Radius of gyration: 36.27 Å; Cα contacts (8 Å, |Δi|>4): 18; chains: 1; bounding box: 68×37×100 Å

Secondary structure (DSSP, 8-state):
-HHHHHHHHHHHHHHHHHHHHT-TT--HHHHH-SSHHHHHHHHHHHHHHHHHHIIIIIHHHHHHHHHHHHHSTTS-HHHHHHHHHHHHHHHHHHHHHHHHHHHHHHHHHH--

Foldseek 3Di:
DVVVVVVVVVVVVLVVLVCVCPPPVDCPLCVVPVDSVVSVVVVVVVVVVVVVCCVPPVVVVVVVVVVCVVPDPPPDPVVVVVVVVVVVVVVVVVVVVVVVVVVVVVVVVVVD

Organism: NCBI:txid1434118

Sequence (112 aa):
MGEAMFLFSILNFLMISRLQYYSEGDSYIRTVFPHYLIFLTGLGTIGFVAMWMVYVYVLPSKQRFSQEQAVKDNRSPTYDRILEVQYELAEMREMIKELSEKVEKFWEKESR